Protein AF-A0A9P4JG87-F1 (afdb_monomer_lite)

pLDDT: mean 88.54, std 10.37, range [54.25, 98.0]

Organism: NCBI:txid1513339

Sequence (154 aa):
MDHRITLGVRHTLEPYSNVRPEDVKRHAYAIVTWALPPWPCAGLGSLLTSTIPQLPLYTTILMKVVQSGGTLIDVGCYCGTDLRRLIFDAAPQDNLFGTDLVNQWDLGFELFRDQDKLQVKFIEVDILNPNTELEVLNGKMDVISATHFLHNWN

Radius of gyration: 15.16 Å; chains: 1; bounding box: 38×37×35 Å

Secondary structure (DSSP, 8-state):
-GGGS-HHHHHHHHHHHT--TTTHHHHHHHHHHHHTTT-GGGGGSGGG--SGGGSTTHHHHHIIIIIS---EEEET-TTTHHHHHHHHTT--GGGEEEEESS--HHHHHHHHT-TTT---EEEE--TTS--HHHHTTTTT-SEEEE-S-GGG--

Structure (mmCIF, N/CA/C/O backbone):
data_AF-A0A9P4JG87-F1
#
_entry.id   AF-A0A9P4JG87-F1
#
loop_
_atom_site.group_PDB
_atom_site.id
_atom_site.type_symbol
_atom_site.label_atom_id
_atom_site.label_alt_id
_atom_site.label_comp_id
_atom_site.label_asym_id
_atom_site.label_entity_id
_atom_site.label_seq_id
_atom_site.pdbx_PDB_ins_code
_atom_site.Cartn_x
_atom_site.Cartn_y
_atom_site.Cartn_z
_atom_site.occupancy
_atom_site.B_iso_or_equiv
_atom_site.auth_seq_id
_atom_site.auth_comp_id
_atom_site.auth_asym_id
_atom_site.auth_atom_id
_atom_site.pdbx_PDB_model_num
ATOM 1 N N . MET A 1 1 ? 17.383 7.333 -10.966 1.00 76.06 1 MET A N 1
ATOM 2 C CA . MET A 1 1 ? 16.335 6.298 -10.878 1.00 76.06 1 MET A CA 1
ATOM 3 C C . MET A 1 1 ? 16.930 4.912 -10.630 1.00 76.06 1 MET A C 1
ATOM 5 O O . MET A 1 1 ? 16.464 4.259 -9.714 1.00 76.06 1 MET A O 1
ATOM 9 N N . ASP A 1 2 ? 18.003 4.494 -11.318 1.00 81.06 2 ASP A N 1
ATOM 10 C CA . ASP A 1 2 ? 18.658 3.185 -11.076 1.00 81.06 2 ASP A CA 1
ATOM 11 C C . ASP A 1 2 ? 18.966 2.870 -9.602 1.00 81.06 2 ASP A C 1
ATOM 13 O O . ASP A 1 2 ? 18.660 1.777 -9.140 1.00 81.06 2 ASP A O 1
ATOM 17 N N . HIS A 1 3 ? 19.493 3.833 -8.839 1.00 82.25 3 HIS A N 1
ATOM 18 C CA . HIS A 1 3 ? 19.782 3.662 -7.407 1.00 82.25 3 HIS A CA 1
ATOM 19 C C . HIS A 1 3 ? 18.530 3.466 -6.526 1.00 82.25 3 HIS A C 1
ATOM 21 O O . HIS A 1 3 ? 18.659 3.062 -5.375 1.00 82.25 3 HIS A O 1
ATOM 27 N N . ARG A 1 4 ? 17.328 3.773 -7.037 1.00 80.19 4 ARG A N 1
ATOM 28 C CA . ARG A 1 4 ? 16.041 3.573 -6.345 1.00 80.19 4 ARG A CA 1
ATOM 29 C C . ARG A 1 4 ? 15.455 2.185 -6.597 1.00 80.19 4 ARG A C 1
ATOM 31 O O . ARG A 1 4 ? 14.643 1.731 -5.803 1.00 80.19 4 ARG A O 1
ATOM 38 N N . ILE A 1 5 ? 15.886 1.486 -7.651 1.00 85.00 5 ILE A N 1
ATOM 39 C CA . ILE A 1 5 ? 15.511 0.088 -7.913 1.00 85.00 5 ILE A CA 1
ATOM 40 C C . ILE A 1 5 ? 16.429 -0.804 -7.071 1.00 85.00 5 ILE A C 1
ATOM 42 O O . ILE A 1 5 ? 17.342 -1.465 -7.572 1.00 85.00 5 ILE A O 1
ATOM 46 N N . THR A 1 6 ? 16.236 -0.741 -5.756 1.00 86.88 6 THR A N 1
ATOM 47 C CA . THR A 1 6 ? 17.034 -1.494 -4.787 1.00 86.88 6 THR A CA 1
ATOM 48 C C . THR A 1 6 ? 16.680 -2.982 -4.825 1.00 86.88 6 THR A C 1
ATOM 50 O O . THR A 1 6 ? 15.686 -3.393 -5.430 1.00 86.88 6 THR A O 1
ATOM 53 N N . LEU A 1 7 ? 17.469 -3.807 -4.131 1.00 85.56 7 LEU A N 1
ATOM 54 C CA . LEU A 1 7 ? 17.123 -5.216 -3.919 1.00 85.56 7 LEU A CA 1
ATOM 55 C C . LEU A 1 7 ? 15.762 -5.372 -3.229 1.00 85.56 7 LEU A C 1
ATOM 57 O O . LEU A 1 7 ? 15.015 -6.273 -3.583 1.00 85.56 7 LEU A O 1
ATOM 61 N N . GLY A 1 8 ? 15.408 -4.470 -2.308 1.00 84.06 8 GLY A N 1
ATOM 62 C CA . GLY A 1 8 ? 14.101 -4.483 -1.648 1.00 84.06 8 GLY A CA 1
ATOM 63 C C . GLY A 1 8 ? 12.944 -4.244 -2.620 1.00 84.06 8 GLY A C 1
ATOM 64 O O . GLY A 1 8 ? 11.941 -4.944 -2.547 1.00 84.06 8 GLY A O 1
ATOM 65 N N . VAL A 1 9 ? 13.105 -3.313 -3.568 1.00 85.88 9 VAL A N 1
ATOM 66 C CA . VAL A 1 9 ? 12.100 -3.063 -4.618 1.00 85.88 9 VAL A CA 1
ATOM 67 C C . VAL A 1 9 ? 11.935 -4.289 -5.505 1.00 85.88 9 VAL A C 1
ATOM 69 O O . VAL A 1 9 ? 10.814 -4.718 -5.756 1.00 85.88 9 VAL A O 1
ATOM 72 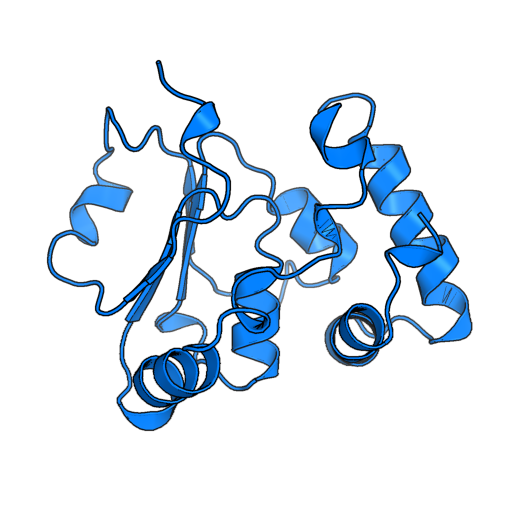N N . ARG A 1 10 ? 13.048 -4.884 -5.947 1.00 89.94 10 ARG A N 1
ATOM 73 C CA . ARG A 1 10 ? 13.046 -6.104 -6.766 1.00 89.94 10 ARG A CA 1
ATOM 74 C C . ARG A 1 10 ? 12.379 -7.276 -6.060 1.00 89.94 10 ARG A C 1
ATOM 76 O O . ARG A 1 10 ? 11.538 -7.935 -6.656 1.00 89.94 10 ARG A O 1
ATOM 83 N N . HIS A 1 11 ? 12.713 -7.475 -4.786 1.00 88.62 11 HIS A N 1
ATOM 84 C CA . HIS A 1 11 ? 12.207 -8.573 -3.969 1.00 88.62 11 HIS A CA 1
ATOM 85 C C . HIS A 1 11 ? 10.683 -8.560 -3.830 1.00 88.62 11 HIS A C 1
ATOM 87 O O . HIS A 1 11 ? 10.083 -9.623 -3.755 1.00 88.62 11 HIS A O 1
ATOM 93 N N . THR A 1 12 ? 10.053 -7.383 -3.855 1.00 86.06 12 THR A N 1
ATOM 94 C CA . THR A 1 12 ? 8.592 -7.279 -3.918 1.00 86.06 12 THR A CA 1
ATOM 95 C C . THR A 1 12 ? 8.101 -7.340 -5.364 1.00 86.06 12 THR A C 1
ATOM 97 O O . THR A 1 12 ? 7.254 -8.158 -5.701 1.00 86.06 12 THR A O 1
ATOM 100 N N . LEU A 1 13 ? 8.623 -6.475 -6.238 1.00 88.88 13 LEU A N 1
ATOM 101 C CA . LEU A 1 13 ? 8.045 -6.212 -7.555 1.00 88.88 13 LEU A CA 1
ATOM 102 C C . LEU A 1 13 ? 8.117 -7.421 -8.497 1.00 88.88 13 LEU A C 1
ATOM 104 O O . LEU A 1 13 ? 7.151 -7.665 -9.217 1.00 88.88 13 LEU A O 1
ATOM 108 N N . GLU A 1 14 ? 9.225 -8.168 -8.489 1.00 91.31 14 GLU A N 1
ATOM 109 C CA . GLU A 1 14 ? 9.440 -9.337 -9.354 1.00 91.31 14 GLU A CA 1
ATOM 110 C C . GLU A 1 14 ? 8.410 -10.449 -9.072 1.00 91.31 14 GLU A C 1
ATOM 112 O O . GLU A 1 14 ? 7.599 -10.734 -9.962 1.00 91.31 14 GLU A O 1
ATOM 117 N N . PRO A 1 15 ? 8.352 -11.039 -7.857 1.00 88.00 15 PRO A N 1
ATOM 118 C CA . PRO A 1 15 ? 7.401 -12.108 -7.560 1.00 88.00 15 PRO A CA 1
ATOM 119 C C . PRO A 1 15 ? 5.958 -11.611 -7.502 1.00 88.00 15 PRO A C 1
ATOM 121 O O . PRO A 1 15 ? 5.052 -12.328 -7.921 1.00 88.00 15 PRO A O 1
ATOM 124 N N . TYR A 1 16 ? 5.723 -10.390 -7.011 1.00 86.75 16 TYR A N 1
ATOM 125 C CA . TYR A 1 16 ? 4.369 -9.866 -6.895 1.00 86.75 16 TYR A CA 1
ATOM 126 C C . TYR A 1 16 ? 3.773 -9.582 -8.276 1.00 86.75 16 TYR A C 1
ATOM 128 O O . TYR A 1 16 ? 2.652 -9.987 -8.550 1.00 86.75 16 TYR A O 1
ATOM 136 N N . SER A 1 17 ? 4.506 -8.928 -9.174 1.00 88.19 17 SER A N 1
ATOM 137 C CA . SER A 1 17 ? 3.953 -8.415 -10.444 1.00 88.19 17 SER A CA 1
ATOM 138 C C . SER A 1 17 ? 4.204 -9.345 -11.632 1.00 88.19 17 SER A C 1
ATOM 140 O O . SER A 1 17 ? 3.825 -9.025 -12.760 1.00 88.19 17 SER A O 1
ATOM 142 N N . ASN A 1 18 ? 4.890 -10.470 -11.401 1.00 89.31 18 ASN A N 1
ATOM 143 C CA . ASN A 1 18 ? 5.361 -11.390 -12.436 1.00 89.31 18 ASN A CA 1
ATOM 144 C C . ASN A 1 18 ? 6.180 -10.674 -13.535 1.00 89.31 18 ASN A C 1
ATOM 146 O O . ASN A 1 18 ? 6.067 -10.963 -14.729 1.00 89.31 18 ASN A O 1
ATOM 150 N N . VAL A 1 19 ? 6.973 -9.675 -13.135 1.00 90.81 19 VAL A N 1
ATOM 151 C CA . VAL A 1 19 ? 7.905 -8.969 -14.022 1.00 90.81 19 VAL A CA 1
ATOM 152 C C . VAL A 1 19 ? 9.238 -9.700 -13.965 1.00 90.81 19 VAL A C 1
ATOM 154 O O . VAL A 1 19 ? 9.793 -9.902 -12.887 1.00 90.81 19 VAL A O 1
ATOM 157 N N . ARG A 1 20 ? 9.764 -10.092 -15.129 1.00 92.88 20 ARG A N 1
ATOM 158 C CA . ARG A 1 20 ? 11.041 -10.807 -15.199 1.00 92.88 20 ARG A CA 1
ATOM 159 C C . ARG A 1 20 ? 12.183 -9.924 -14.670 1.00 92.88 20 ARG A C 1
ATOM 161 O O . ARG A 1 20 ? 12.169 -8.719 -14.948 1.00 92.88 20 ARG A O 1
ATOM 168 N N . PRO A 1 21 ? 13.184 -10.477 -13.961 1.00 92.69 21 PRO A N 1
ATOM 169 C CA . PRO A 1 21 ? 14.262 -9.689 -13.351 1.00 92.69 21 PRO A CA 1
ATOM 170 C C . PRO A 1 21 ? 14.993 -8.741 -14.321 1.00 92.69 21 PRO A C 1
ATOM 172 O O . PRO A 1 21 ? 15.378 -7.627 -13.936 1.00 92.69 21 PRO A O 1
ATOM 175 N N . GLU A 1 22 ? 15.155 -9.154 -15.583 1.00 93.25 22 GLU A N 1
ATOM 176 C CA . GLU A 1 22 ? 15.759 -8.364 -16.662 1.00 93.25 22 GLU A CA 1
ATOM 177 C C . GLU A 1 22 ? 14.899 -7.170 -17.107 1.00 93.25 22 GLU A C 1
ATOM 179 O O . GLU A 1 22 ? 15.436 -6.138 -17.515 1.00 93.25 22 GLU A O 1
ATOM 184 N N . ASP A 1 23 ? 13.576 -7.270 -16.966 1.00 93.81 23 ASP A N 1
ATOM 185 C CA . ASP A 1 23 ? 12.616 -6.262 -17.418 1.00 93.81 23 ASP A CA 1
ATOM 186 C C . ASP A 1 23 ? 12.272 -5.234 -16.332 1.00 93.81 23 ASP A C 1
ATOM 188 O O . ASP A 1 23 ? 11.772 -4.157 -16.657 1.00 93.81 23 ASP A O 1
ATOM 192 N N . VAL A 1 24 ? 12.577 -5.511 -15.055 1.00 91.94 24 VAL A N 1
ATOM 193 C CA . VAL A 1 24 ? 12.231 -4.644 -13.909 1.00 91.94 24 VAL A CA 1
ATOM 194 C C . VAL A 1 24 ? 12.625 -3.192 -14.127 1.00 91.94 24 VAL A C 1
ATOM 196 O O . VAL A 1 24 ? 11.828 -2.291 -13.872 1.00 91.94 24 VAL A O 1
ATOM 199 N N . LYS A 1 25 ? 13.852 -2.948 -14.610 1.00 91.31 25 LYS A N 1
ATOM 200 C CA . LYS A 1 25 ? 14.313 -1.579 -14.866 1.00 91.31 25 LYS A CA 1
ATOM 201 C C . LYS A 1 25 ? 13.433 -0.913 -15.912 1.00 91.31 25 LYS A C 1
ATOM 203 O O . LYS A 1 25 ? 12.864 0.136 -15.647 1.00 91.31 25 LYS A O 1
ATOM 208 N N . ARG A 1 26 ? 13.284 -1.538 -17.078 1.00 92.75 26 ARG A N 1
ATOM 209 C CA . ARG A 1 26 ? 12.482 -0.991 -18.175 1.00 92.75 26 ARG A CA 1
ATOM 210 C C . ARG A 1 26 ? 11.039 -0.721 -17.740 1.00 92.75 26 ARG A C 1
ATOM 212 O O . ARG A 1 26 ? 10.518 0.344 -18.055 1.00 92.75 26 ARG A O 1
ATOM 219 N N . HIS A 1 27 ? 10.433 -1.657 -17.012 1.00 92.69 27 HIS A N 1
ATOM 220 C CA . HIS A 1 27 ? 9.079 -1.530 -16.472 1.00 92.69 27 HIS A CA 1
ATOM 221 C C . HIS A 1 27 ? 8.965 -0.330 -15.526 1.00 92.69 27 HIS A C 1
ATOM 223 O O . HIS A 1 27 ? 8.185 0.580 -15.788 1.00 92.69 27 HIS A O 1
ATOM 229 N N . ALA A 1 28 ? 9.815 -0.255 -14.498 1.00 89.75 28 ALA A N 1
ATOM 230 C CA . ALA A 1 28 ? 9.805 0.845 -13.534 1.00 89.75 28 ALA A CA 1
ATOM 231 C C . ALA A 1 28 ? 10.027 2.217 -14.196 1.00 89.75 28 ALA A C 1
ATOM 233 O O . ALA A 1 28 ? 9.333 3.177 -13.868 1.00 89.75 28 ALA A O 1
ATOM 234 N N . TYR A 1 29 ? 10.954 2.311 -15.155 1.00 88.94 29 TYR A N 1
ATOM 235 C CA . TYR A 1 29 ? 11.186 3.546 -15.910 1.00 88.94 29 TYR A CA 1
ATOM 236 C C . TYR A 1 29 ? 9.953 3.973 -16.708 1.00 88.94 29 TYR A C 1
ATOM 238 O O . TYR A 1 29 ? 9.601 5.148 -16.673 1.00 88.94 29 TYR A O 1
ATOM 246 N N . ALA A 1 30 ? 9.284 3.043 -17.396 1.00 89.62 30 ALA A N 1
ATOM 247 C CA . ALA A 1 30 ? 8.092 3.358 -18.180 1.00 89.62 30 ALA A CA 1
ATOM 248 C C . ALA A 1 30 ? 6.972 3.943 -17.303 1.00 89.62 30 ALA A C 1
ATOM 250 O O . ALA A 1 30 ? 6.405 4.976 -17.652 1.00 89.62 30 ALA A O 1
ATOM 251 N N . ILE A 1 31 ? 6.728 3.336 -16.137 1.00 89.00 31 ILE A N 1
ATOM 252 C CA . ILE A 1 31 ? 5.736 3.799 -15.158 1.00 89.00 31 ILE A CA 1
ATOM 253 C C . ILE A 1 31 ? 6.088 5.191 -14.618 1.00 89.00 31 ILE A C 1
ATOM 255 O O . ILE A 1 31 ? 5.258 6.097 -14.660 1.00 89.00 31 ILE A O 1
ATOM 259 N N . VAL A 1 32 ? 7.332 5.399 -14.166 1.00 83.56 32 VAL A N 1
ATOM 260 C CA . VAL A 1 32 ? 7.787 6.703 -13.646 1.00 83.56 32 VAL A CA 1
ATOM 261 C C . VAL A 1 32 ? 7.665 7.787 -14.720 1.00 83.56 32 VAL A C 1
ATOM 263 O O . VAL A 1 32 ? 7.186 8.881 -14.439 1.00 83.56 32 VAL A O 1
ATOM 266 N N . THR A 1 33 ? 8.087 7.503 -15.956 1.00 82.75 33 THR A N 1
ATOM 267 C CA . THR A 1 33 ? 8.012 8.465 -17.062 1.00 82.75 33 THR A CA 1
ATOM 268 C C . THR A 1 33 ? 6.573 8.809 -17.428 1.00 82.75 33 THR A C 1
ATOM 270 O O . THR A 1 33 ? 6.288 9.975 -17.688 1.00 82.75 33 THR A O 1
ATOM 273 N N . TRP A 1 34 ? 5.666 7.833 -17.416 1.00 79.69 34 TRP A N 1
ATOM 274 C CA . TRP A 1 34 ? 4.245 8.073 -17.658 1.00 79.69 34 TRP A CA 1
ATOM 275 C C . TRP A 1 34 ? 3.589 8.919 -16.554 1.00 79.69 34 TRP A C 1
ATOM 277 O O . TRP A 1 34 ? 2.723 9.737 -16.850 1.00 79.69 34 TRP A O 1
ATOM 287 N N . ALA A 1 35 ? 4.053 8.799 -15.307 1.00 78.75 35 ALA A N 1
ATOM 288 C CA . ALA A 1 35 ? 3.539 9.561 -14.167 1.00 78.75 35 ALA A CA 1
ATOM 289 C C . ALA A 1 35 ? 4.035 11.020 -14.082 1.00 78.75 35 ALA A C 1
ATOM 291 O O . ALA A 1 35 ? 3.427 11.834 -13.388 1.00 78.75 35 ALA A O 1
ATOM 292 N N . LEU A 1 36 ? 5.127 11.371 -14.773 1.00 69.69 36 LEU A N 1
ATOM 293 C CA . LEU A 1 36 ? 5.744 12.706 -14.712 1.00 69.69 36 LEU A CA 1
ATOM 294 C C . LEU A 1 36 ? 4.838 13.868 -15.168 1.00 69.69 36 LEU A C 1
ATOM 296 O O . LEU A 1 36 ? 4.840 14.891 -14.481 1.00 69.69 36 LEU A O 1
ATOM 300 N N . PRO A 1 37 ? 4.104 13.785 -16.301 1.00 65.44 37 PRO A N 1
ATOM 301 C CA . PRO A 1 37 ? 3.312 14.911 -16.796 1.00 65.44 37 PRO A CA 1
ATOM 302 C C . PRO A 1 37 ? 2.183 15.371 -15.854 1.00 65.44 37 PRO A C 1
ATOM 304 O O . PRO A 1 37 ? 2.021 16.584 -15.722 1.00 65.44 37 PRO A O 1
ATOM 307 N N . PRO A 1 38 ? 1.418 14.478 -15.190 1.00 65.44 38 PRO A N 1
ATOM 308 C CA . PRO A 1 38 ? 0.411 14.903 -14.218 1.00 65.44 38 PRO A CA 1
ATOM 309 C C . PRO A 1 38 ? 0.979 15.156 -12.811 1.00 65.44 38 PRO A C 1
ATOM 311 O O . PRO A 1 38 ? 0.418 15.972 -12.084 1.00 65.44 38 PRO A O 1
ATOM 314 N N . TRP A 1 39 ? 2.089 14.510 -12.420 1.00 63.34 39 TRP A N 1
ATOM 315 C CA . TRP A 1 39 ? 2.555 14.498 -11.027 1.00 63.34 39 TRP A CA 1
ATOM 316 C C . TRP A 1 39 ? 4.078 14.686 -10.920 1.00 63.34 39 TRP A C 1
ATOM 318 O O . TRP A 1 39 ? 4.829 13.710 -10.863 1.00 63.34 39 TRP A O 1
ATOM 328 N N . PRO A 1 40 ? 4.580 15.932 -10.817 1.00 57.00 40 PRO A N 1
ATOM 329 C CA . PRO A 1 40 ? 6.018 16.207 -10.713 1.00 57.00 40 PRO A CA 1
ATOM 330 C C . PRO A 1 40 ? 6.695 15.498 -9.526 1.00 57.00 40 PRO A C 1
ATOM 332 O O . PRO A 1 40 ? 7.872 15.141 -9.603 1.00 57.00 40 PRO A O 1
ATOM 335 N N . CYS A 1 41 ? 5.947 15.234 -8.445 1.00 54.25 41 CYS A N 1
ATOM 336 C CA . CYS A 1 41 ? 6.408 14.483 -7.273 1.00 54.25 41 CYS A CA 1
ATOM 337 C C . CYS A 1 41 ? 6.694 12.994 -7.562 1.00 54.25 41 CYS A C 1
ATOM 339 O O . CYS A 1 41 ? 7.546 12.403 -6.893 1.00 54.25 41 CYS A O 1
ATOM 341 N N . ALA A 1 42 ? 6.082 12.403 -8.598 1.00 58.12 42 ALA A N 1
ATOM 342 C CA . ALA A 1 42 ? 6.368 11.042 -9.064 1.00 58.12 42 ALA A CA 1
ATOM 343 C C . ALA A 1 42 ? 7.791 10.911 -9.642 1.00 58.12 42 ALA A C 1
ATOM 345 O O . ALA A 1 42 ? 8.398 9.835 -9.625 1.00 58.12 42 ALA A O 1
ATOM 346 N N . GLY A 1 43 ? 8.360 12.028 -10.113 1.00 55.56 43 GLY A N 1
ATOM 347 C CA . GLY A 1 43 ? 9.639 12.082 -10.823 1.00 55.56 43 GLY A CA 1
ATOM 348 C C . GLY A 1 43 ? 10.872 11.681 -10.022 1.00 55.56 43 GLY A C 1
ATOM 349 O O . GLY A 1 43 ? 11.942 11.476 -10.597 1.00 55.56 43 GLY A O 1
ATOM 350 N N . LEU A 1 44 ? 10.745 11.523 -8.704 1.00 59.81 44 LEU A N 1
ATOM 351 C CA . LEU A 1 44 ? 11.856 11.151 -7.828 1.00 59.81 44 LEU A CA 1
ATOM 352 C C . LEU A 1 44 ? 11.946 9.641 -7.554 1.00 59.81 44 LEU A C 1
ATOM 354 O O . LEU A 1 44 ? 12.855 9.204 -6.843 1.00 59.81 44 LEU A O 1
ATOM 358 N N . GLY A 1 45 ? 11.054 8.829 -8.137 1.00 64.88 45 GLY A N 1
ATOM 359 C CA . GLY A 1 45 ? 11.024 7.380 -7.907 1.00 64.88 45 GLY A CA 1
ATOM 360 C C . GLY A 1 45 ? 10.550 6.998 -6.500 1.00 64.88 45 GLY A C 1
ATOM 361 O O . GLY A 1 45 ? 10.801 5.878 -6.055 1.00 64.88 45 GLY A O 1
ATOM 362 N N . SER A 1 46 ? 9.870 7.918 -5.809 1.00 73.88 46 SER A N 1
ATOM 363 C CA . SER A 1 46 ? 9.192 7.680 -4.528 1.00 73.88 46 SER A CA 1
ATOM 364 C C . SER A 1 46 ? 8.192 6.529 -4.629 1.00 73.88 46 SER A C 1
ATOM 366 O O . SER A 1 46 ? 8.144 5.704 -3.727 1.00 73.88 46 SER A O 1
ATOM 368 N N . LEU A 1 47 ? 7.511 6.385 -5.774 1.00 81.69 47 LEU A N 1
ATOM 369 C CA . LEU A 1 47 ? 6.577 5.284 -6.052 1.00 81.69 47 LEU A CA 1
ATOM 370 C C . LEU A 1 47 ? 7.180 3.880 -5.878 1.00 81.69 47 LEU A C 1
ATOM 372 O O . LEU A 1 47 ? 6.461 2.935 -5.575 1.00 81.69 47 LEU A O 1
ATOM 376 N N . LEU A 1 48 ? 8.497 3.729 -6.054 1.00 84.44 48 LEU A N 1
ATOM 377 C CA . LEU A 1 48 ? 9.180 2.439 -5.924 1.00 84.44 48 LEU A CA 1
ATOM 378 C C . LEU A 1 48 ? 9.567 2.120 -4.477 1.00 84.44 48 LEU A C 1
ATOM 380 O O . LEU A 1 48 ? 9.917 0.984 -4.178 1.00 84.44 48 LEU A O 1
ATOM 384 N N . THR A 1 49 ? 9.574 3.114 -3.590 1.00 82.88 49 THR A N 1
ATOM 385 C CA . THR A 1 49 ? 10.157 2.988 -2.253 1.00 82.88 49 THR A CA 1
ATOM 386 C C . THR A 1 49 ? 9.056 2.841 -1.209 1.00 82.88 49 THR A C 1
ATOM 388 O O . THR A 1 49 ? 8.300 3.775 -0.985 1.00 82.88 49 THR A O 1
ATOM 391 N N . SER A 1 50 ? 9.000 1.691 -0.539 1.00 88.12 50 SER A N 1
ATOM 392 C CA . SER A 1 50 ? 8.153 1.491 0.646 1.00 88.12 50 SER A CA 1
ATOM 393 C C . SER A 1 50 ? 8.819 2.103 1.880 1.00 88.12 50 SER A C 1
ATOM 395 O O . SER A 1 50 ? 9.979 1.780 2.156 1.00 88.12 50 SER A O 1
ATOM 397 N N . THR A 1 51 ? 8.119 2.951 2.630 1.00 88.62 51 THR A N 1
ATOM 398 C CA . THR A 1 51 ? 8.641 3.624 3.832 1.00 88.62 51 THR A CA 1
ATOM 399 C C . THR A 1 51 ? 8.351 2.846 5.118 1.00 88.62 51 THR A C 1
ATOM 401 O O . THR A 1 51 ? 9.236 2.720 5.965 1.00 88.62 51 THR A O 1
ATOM 404 N N . ILE A 1 52 ? 7.160 2.260 5.258 1.00 90.56 52 ILE A N 1
ATOM 405 C CA . ILE A 1 52 ? 6.730 1.500 6.444 1.00 90.56 52 ILE A CA 1
ATOM 406 C C . ILE A 1 52 ? 7.709 0.355 6.793 1.00 90.56 52 ILE A C 1
ATOM 408 O O . ILE A 1 52 ? 8.091 0.251 7.961 1.00 90.56 52 ILE A O 1
ATOM 412 N N . PRO A 1 53 ? 8.209 -0.455 5.833 1.00 89.06 53 PRO A N 1
ATOM 413 C CA . PRO A 1 53 ? 9.188 -1.514 6.096 1.00 89.06 53 PRO A CA 1
ATOM 414 C C . PRO A 1 53 ? 10.537 -1.039 6.626 1.00 89.06 53 PRO A C 1
ATOM 416 O O . PRO A 1 53 ? 11.312 -1.843 7.140 1.00 89.06 53 PRO A O 1
ATOM 419 N N . GLN A 1 54 ? 10.853 0.245 6.457 1.00 90.06 54 GLN A N 1
ATOM 420 C CA . GLN A 1 54 ? 12.109 0.835 6.916 1.00 90.06 54 GLN A CA 1
ATOM 421 C C . GLN A 1 54 ? 12.007 1.344 8.360 1.00 90.06 54 GLN A C 1
ATOM 423 O O . GLN A 1 54 ? 13.019 1.712 8.957 1.00 90.06 54 GLN A O 1
ATOM 428 N N . LEU A 1 55 ? 10.800 1.375 8.934 1.00 90.50 55 LEU A N 1
ATOM 429 C CA . LEU A 1 55 ? 10.590 1.831 10.300 1.00 90.50 55 LEU A CA 1
ATOM 430 C C . LEU A 1 55 ? 11.153 0.803 11.300 1.00 90.50 55 LEU A C 1
ATOM 432 O O . LEU A 1 55 ? 10.899 -0.394 11.152 1.00 90.50 55 LEU A O 1
ATOM 436 N N . PRO A 1 56 ? 11.820 1.232 12.391 1.00 92.62 56 PRO A N 1
ATOM 437 C CA . PRO A 1 56 ? 12.309 0.319 13.432 1.00 92.62 56 PRO A CA 1
ATOM 438 C C . PRO A 1 56 ? 11.215 -0.556 14.064 1.00 92.62 56 PRO A C 1
ATOM 440 O O . PRO A 1 56 ? 11.491 -1.624 14.601 1.00 92.62 56 PRO A O 1
ATOM 443 N N . LEU A 1 57 ? 9.964 -0.097 13.995 1.00 92.75 57 LEU A N 1
ATOM 444 C CA . LEU A 1 57 ? 8.781 -0.766 14.531 1.00 92.75 57 LEU A CA 1
ATOM 445 C C . LEU A 1 57 ? 8.082 -1.691 13.520 1.00 92.75 57 LEU A C 1
ATOM 447 O O . LEU A 1 57 ? 7.023 -2.231 13.835 1.00 92.75 57 LEU A O 1
ATOM 451 N N . TYR A 1 58 ? 8.644 -1.895 12.323 1.00 93.69 58 TYR A N 1
ATOM 452 C CA . TYR A 1 58 ? 7.989 -2.666 11.265 1.00 93.69 58 TYR A CA 1
ATOM 453 C C . TYR A 1 58 ? 7.617 -4.089 11.695 1.00 93.69 58 TYR A C 1
ATOM 455 O O . TYR A 1 58 ? 6.490 -4.524 11.471 1.00 93.69 58 TYR A O 1
ATOM 463 N N . THR A 1 59 ? 8.510 -4.786 12.404 1.00 94.19 59 THR A N 1
ATOM 464 C CA . THR A 1 59 ? 8.217 -6.117 12.958 1.00 94.19 59 THR A CA 1
ATOM 465 C C . THR A 1 59 ? 7.010 -6.084 13.898 1.00 94.19 59 THR A C 1
ATOM 467 O O . THR A 1 59 ? 6.180 -6.987 13.869 1.00 94.19 59 THR A O 1
ATOM 470 N N . THR A 1 60 ? 6.865 -5.027 14.700 1.00 95.38 60 THR A N 1
ATOM 471 C CA . THR A 1 60 ? 5.713 -4.838 15.593 1.00 95.38 60 THR A CA 1
ATOM 472 C C . THR A 1 60 ? 4.425 -4.588 14.814 1.00 95.38 60 THR A C 1
ATOM 474 O O . THR A 1 60 ? 3.400 -5.175 15.158 1.00 95.38 60 THR A O 1
ATOM 477 N N . ILE A 1 61 ? 4.473 -3.777 13.748 1.00 94.44 61 ILE A N 1
ATOM 478 C CA . ILE A 1 61 ? 3.330 -3.594 12.838 1.00 94.44 61 ILE A CA 1
ATOM 479 C C . ILE A 1 61 ? 2.914 -4.939 12.248 1.00 94.44 61 ILE A C 1
ATOM 481 O O . ILE A 1 61 ? 1.748 -5.309 12.354 1.00 94.44 61 ILE A O 1
ATOM 485 N N . LEU A 1 62 ? 3.859 -5.686 11.668 1.00 94.69 62 LEU A N 1
ATOM 486 C CA . LEU A 1 62 ? 3.568 -6.980 11.057 1.00 94.69 62 LEU A CA 1
ATOM 487 C C . LEU A 1 62 ? 2.974 -7.956 12.071 1.00 94.69 62 LEU A C 1
ATOM 489 O O . LEU A 1 62 ? 1.961 -8.575 11.777 1.00 94.69 62 LEU A O 1
ATOM 493 N N . MET A 1 63 ? 3.521 -8.062 13.285 1.00 94.56 63 MET A N 1
ATOM 494 C CA . MET A 1 63 ? 2.925 -8.911 14.324 1.00 94.56 63 MET A CA 1
ATOM 495 C C . MET A 1 63 ? 1.485 -8.492 14.645 1.00 94.56 63 MET A C 1
ATOM 497 O O . MET A 1 63 ? 0.595 -9.339 14.700 1.00 94.56 63 MET A O 1
ATOM 501 N N . LYS A 1 64 ? 1.228 -7.191 14.812 1.00 94.50 64 LYS A N 1
ATOM 502 C CA . LYS A 1 64 ? -0.109 -6.677 15.129 1.00 94.50 64 LYS A CA 1
ATOM 503 C C . LYS A 1 64 ? -1.116 -6.957 14.008 1.00 94.50 64 LYS A C 1
ATOM 505 O O . LYS A 1 64 ? -2.225 -7.391 14.308 1.00 94.50 64 LYS A O 1
ATOM 510 N N . VAL A 1 65 ? -0.737 -6.741 12.750 1.00 94.50 65 VAL A N 1
ATOM 511 C CA . VAL A 1 65 ? -1.631 -6.898 11.590 1.00 94.50 65 VAL A CA 1
ATOM 512 C C . VAL A 1 65 ? -1.789 -8.368 11.189 1.00 94.50 65 VAL A C 1
ATOM 514 O O . VAL A 1 65 ? -2.908 -8.838 11.006 1.00 94.50 65 VAL A O 1
ATOM 517 N N . VAL A 1 66 ? -0.685 -9.114 11.094 1.00 90.38 66 VAL A N 1
ATOM 518 C CA . VAL A 1 66 ? -0.664 -10.507 10.615 1.00 90.38 66 VAL A CA 1
ATOM 519 C C . VAL A 1 66 ? -1.106 -11.487 11.701 1.00 90.38 66 VAL A C 1
ATOM 521 O O . VAL A 1 66 ? -1.939 -12.349 11.446 1.00 90.38 66 VAL A O 1
ATOM 524 N N . GLN A 1 67 ? -0.539 -11.396 12.908 1.00 85.31 67 GLN A N 1
ATOM 525 C CA . GLN A 1 67 ? -0.736 -12.427 13.938 1.00 85.31 67 GLN A CA 1
ATOM 526 C C . GLN A 1 67 ? -1.940 -12.132 14.828 1.00 85.31 67 GLN A C 1
ATOM 528 O O . GLN A 1 67 ? -2.676 -13.045 15.193 1.00 85.31 67 GLN A O 1
ATOM 533 N N . SER A 1 68 ? -2.155 -10.861 15.167 1.00 90.88 68 SER A N 1
ATOM 534 C CA . SER A 1 68 ? -3.253 -10.452 16.050 1.00 90.88 68 SER A CA 1
ATOM 535 C C . SER A 1 68 ? -4.517 -10.033 15.298 1.00 90.88 68 SER A C 1
ATOM 537 O O . SER A 1 68 ? -5.481 -9.619 15.939 1.00 90.88 68 SER A O 1
ATOM 539 N N . GLY A 1 69 ? -4.514 -10.107 13.961 1.00 92.25 69 GLY A N 1
ATOM 540 C CA . GLY A 1 69 ? -5.645 -9.710 13.121 1.00 92.25 69 GLY A CA 1
ATOM 541 C C . GLY A 1 69 ? -5.985 -8.221 13.202 1.00 92.25 69 GLY A C 1
ATOM 542 O O . GLY A 1 69 ? -7.131 -7.854 12.959 1.00 92.25 69 GLY A O 1
ATOM 543 N N . GLY A 1 70 ? -5.021 -7.375 13.578 1.00 96.69 70 GLY A N 1
ATOM 544 C CA . GLY A 1 70 ? -5.227 -5.937 13.686 1.00 96.69 70 GLY A CA 1
ATOM 545 C C . GLY A 1 70 ? -5.368 -5.254 12.328 1.00 96.69 70 GLY A C 1
ATOM 546 O O . GLY A 1 70 ? -4.942 -5.786 11.300 1.00 96.69 70 GLY A O 1
ATOM 547 N N . THR A 1 71 ? -5.944 -4.058 12.338 1.00 97.69 71 THR A N 1
ATOM 548 C CA . THR A 1 71 ? -6.179 -3.235 11.144 1.00 97.69 71 THR A CA 1
ATOM 549 C C . THR A 1 71 ? -5.128 -2.136 10.991 1.00 97.69 71 THR A C 1
ATOM 551 O O . THR A 1 71 ? -4.614 -1.596 11.974 1.00 97.69 71 THR A O 1
ATOM 554 N N . LEU A 1 72 ? -4.805 -1.780 9.748 1.00 97.81 72 LEU A N 1
ATOM 555 C CA . LEU A 1 72 ? -3.883 -0.692 9.434 1.00 97.81 72 LEU A CA 1
ATOM 556 C C . LEU A 1 72 ? -4.467 0.212 8.356 1.00 97.81 72 LEU A C 1
ATOM 558 O O . LEU A 1 72 ? -4.913 -0.273 7.320 1.00 97.81 72 LEU A O 1
ATOM 562 N N . ILE A 1 73 ? -4.381 1.524 8.576 1.00 97.75 73 ILE A N 1
ATOM 563 C CA . ILE A 1 73 ? -4.588 2.527 7.531 1.00 97.75 73 ILE A CA 1
ATOM 564 C C . ILE A 1 73 ? -3.283 3.262 7.228 1.00 97.75 73 ILE A C 1
ATOM 566 O O . ILE A 1 73 ? -2.578 3.690 8.146 1.00 97.75 73 ILE A O 1
ATOM 570 N N . ASP A 1 74 ? -2.964 3.399 5.944 1.00 96.44 74 ASP A N 1
ATOM 571 C CA . ASP A 1 74 ? -1.876 4.245 5.457 1.00 96.44 74 ASP A CA 1
ATOM 572 C C . ASP A 1 74 ? -2.434 5.575 4.937 1.00 96.44 74 ASP A C 1
ATOM 574 O O . ASP A 1 74 ? -3.212 5.605 3.982 1.00 96.44 74 ASP A O 1
ATOM 578 N N . VAL A 1 75 ? -2.075 6.666 5.612 1.00 95.00 75 VAL A N 1
ATOM 579 C CA . VAL A 1 75 ? -2.539 8.029 5.342 1.00 95.00 75 VAL A CA 1
ATOM 580 C C . VAL A 1 75 ? -1.518 8.759 4.478 1.00 95.00 75 VAL A C 1
ATOM 582 O O . VAL A 1 75 ? -0.362 8.923 4.873 1.00 95.00 75 VAL A O 1
ATOM 585 N N . GLY A 1 76 ? -1.964 9.221 3.310 1.00 91.88 76 GLY A N 1
ATOM 586 C CA . GLY A 1 76 ? -1.074 9.636 2.228 1.00 91.88 76 GLY A CA 1
ATOM 587 C C . GLY A 1 76 ? -0.448 8.426 1.531 1.00 91.88 76 GLY A C 1
ATOM 588 O O . GLY A 1 76 ? 0.764 8.393 1.327 1.00 91.88 76 GLY A O 1
ATOM 589 N N . CYS A 1 77 ? -1.253 7.397 1.233 1.00 93.12 77 CYS A N 1
ATOM 590 C CA . CYS A 1 77 ? -0.753 6.110 0.736 1.00 93.12 77 CYS A CA 1
ATOM 591 C C . CYS A 1 77 ? -0.163 6.172 -0.678 1.00 93.12 77 CYS A C 1
ATOM 593 O O . CYS A 1 77 ? 0.479 5.216 -1.126 1.00 93.12 77 CYS A O 1
ATOM 595 N N . TYR A 1 78 ? -0.399 7.262 -1.410 1.00 91.25 78 TYR A N 1
ATOM 596 C CA . TYR A 1 78 ? 0.059 7.478 -2.771 1.00 91.25 78 TYR A CA 1
ATOM 597 C C . TYR A 1 78 ? -0.281 6.282 -3.682 1.00 91.25 78 TYR A C 1
ATOM 599 O O . TYR A 1 78 ? -1.448 5.941 -3.864 1.00 91.25 78 TYR A O 1
ATOM 607 N N . CYS A 1 79 ? 0.725 5.597 -4.233 1.00 92.12 79 CYS A N 1
ATOM 608 C CA . CYS A 1 79 ? 0.536 4.420 -5.085 1.00 92.12 79 CYS A CA 1
ATOM 609 C C . CYS A 1 79 ? 0.124 3.147 -4.321 1.00 92.12 79 CYS A C 1
ATOM 611 O O . CYS A 1 79 ? -0.116 2.119 -4.951 1.00 92.12 79 CYS A O 1
ATOM 613 N N . GLY A 1 80 ? 0.098 3.154 -2.986 1.00 93.62 80 GLY A N 1
ATOM 614 C CA . GLY A 1 80 ? -0.140 1.967 -2.158 1.00 93.62 80 GLY A CA 1
ATOM 615 C C . GLY A 1 80 ? 1.040 0.985 -2.142 1.00 93.62 80 GLY A C 1
ATOM 616 O O . GLY A 1 80 ? 0.846 -0.222 -1.981 1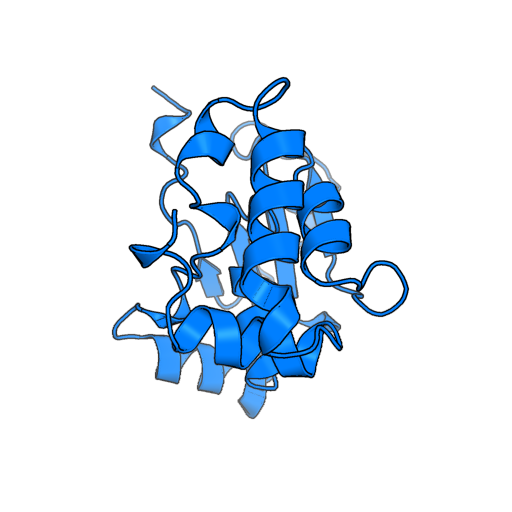.00 93.62 80 GLY A O 1
ATOM 617 N N . THR A 1 81 ? 2.265 1.471 -2.362 1.00 93.25 81 THR A N 1
ATOM 618 C CA . THR A 1 81 ? 3.497 0.657 -2.399 1.00 93.25 81 THR A CA 1
ATOM 619 C C . THR A 1 81 ? 3.788 0.012 -1.041 1.00 93.25 81 THR A C 1
ATOM 621 O O . THR A 1 81 ? 4.212 -1.142 -0.974 1.00 93.25 81 THR A O 1
ATOM 624 N N . ASP A 1 82 ? 3.534 0.728 0.054 1.00 93.69 82 ASP A N 1
ATOM 625 C CA . ASP A 1 82 ? 3.682 0.213 1.415 1.00 93.69 82 ASP A CA 1
ATOM 626 C C . ASP A 1 82 ? 2.662 -0.886 1.744 1.00 93.69 82 ASP A C 1
ATOM 628 O O . ASP A 1 82 ? 3.029 -1.938 2.271 1.00 93.69 82 ASP A O 1
ATOM 632 N N . LEU A 1 83 ? 1.403 -0.703 1.335 1.00 95.69 83 LEU A N 1
ATOM 633 C CA . LEU A 1 83 ? 0.336 -1.691 1.524 1.00 95.69 83 LEU A CA 1
ATOM 634 C C . LEU A 1 83 ? 0.639 -2.999 0.783 1.00 95.69 83 LEU A C 1
ATOM 636 O O . LEU A 1 83 ? 0.546 -4.076 1.363 1.00 95.69 83 LEU A O 1
ATOM 640 N N . ARG A 1 84 ? 1.106 -2.929 -0.468 1.00 95.06 84 ARG A N 1
ATOM 641 C CA . ARG A 1 84 ? 1.520 -4.127 -1.223 1.00 95.06 84 ARG A CA 1
ATOM 642 C C . ARG A 1 84 ? 2.721 -4.825 -0.610 1.00 95.06 84 ARG A C 1
ATOM 644 O O . ARG A 1 84 ? 2.812 -6.050 -0.664 1.00 95.06 84 ARG A O 1
ATOM 651 N N . ARG A 1 85 ? 3.630 -4.069 0.007 1.00 93.31 85 ARG A N 1
ATOM 652 C CA . ARG A 1 85 ? 4.740 -4.661 0.748 1.00 93.31 85 ARG A CA 1
ATOM 653 C C . ARG A 1 85 ? 4.268 -5.364 2.026 1.00 93.31 85 ARG A C 1
ATOM 655 O O . ARG A 1 85 ? 4.749 -6.455 2.303 1.00 93.31 85 ARG A O 1
ATOM 662 N N . LEU A 1 86 ? 3.303 -4.807 2.756 1.00 94.38 86 LEU A N 1
ATOM 663 C CA . LEU A 1 86 ? 2.663 -5.501 3.881 1.00 94.38 86 LEU A CA 1
ATOM 664 C C . LEU A 1 86 ? 1.989 -6.806 3.427 1.00 94.38 86 LEU A C 1
ATOM 666 O O . LEU A 1 86 ? 2.177 -7.833 4.070 1.00 94.38 86 LEU A O 1
ATOM 670 N N . ILE A 1 87 ? 1.261 -6.793 2.305 1.00 95.06 87 ILE A N 1
ATOM 671 C CA . ILE A 1 87 ? 0.616 -7.992 1.733 1.00 95.06 87 ILE A CA 1
ATOM 672 C C . ILE A 1 87 ? 1.652 -9.044 1.343 1.00 95.06 87 ILE A C 1
ATOM 674 O O . ILE A 1 87 ? 1.475 -10.227 1.629 1.00 95.06 87 ILE A O 1
ATOM 678 N N . PHE A 1 88 ? 2.743 -8.616 0.704 1.00 93.44 88 PHE A N 1
ATOM 679 C CA . PHE A 1 88 ? 3.861 -9.493 0.370 1.00 93.44 88 PHE A CA 1
ATOM 680 C C . PHE A 1 88 ? 4.455 -10.159 1.623 1.00 93.44 88 PHE A C 1
ATOM 682 O O . PHE A 1 88 ? 4.743 -11.353 1.601 1.00 93.44 88 PHE A O 1
ATOM 689 N N . ASP A 1 89 ? 4.531 -9.423 2.734 1.00 92.94 89 ASP A N 1
ATOM 690 C CA . ASP A 1 89 ? 4.946 -9.922 4.052 1.00 92.94 89 ASP A CA 1
ATOM 691 C C . ASP A 1 89 ? 3.772 -10.557 4.854 1.00 92.94 89 ASP A C 1
ATOM 693 O O . ASP A 1 89 ? 3.812 -10.646 6.082 1.00 92.94 89 ASP A O 1
ATOM 697 N N . ALA A 1 90 ? 2.749 -11.056 4.143 1.00 93.75 90 ALA A N 1
ATOM 698 C CA . ALA A 1 90 ? 1.599 -11.840 4.614 1.00 93.75 90 ALA A CA 1
ATOM 699 C C . ALA A 1 90 ? 0.500 -11.098 5.405 1.00 93.75 90 ALA A C 1
ATOM 701 O O . ALA A 1 90 ? -0.311 -11.740 6.078 1.00 93.75 90 ALA A O 1
ATOM 702 N N . ALA A 1 91 ? 0.410 -9.768 5.309 1.00 95.62 91 ALA A N 1
ATOM 703 C CA . ALA A 1 91 ? -0.722 -9.022 5.867 1.00 95.62 91 ALA A CA 1
ATOM 704 C C . ALA A 1 91 ? -2.043 -9.333 5.124 1.00 95.62 91 ALA A C 1
ATOM 706 O O . ALA A 1 91 ? -2.078 -9.255 3.891 1.00 95.62 91 ALA A O 1
ATOM 707 N N . PRO A 1 92 ? -3.146 -9.644 5.838 1.00 95.75 92 PRO A N 1
ATOM 708 C CA . PRO A 1 92 ? -4.459 -9.847 5.224 1.00 95.75 92 PRO A CA 1
ATOM 709 C C . PRO A 1 92 ? -4.976 -8.563 4.568 1.00 95.75 92 PRO A C 1
ATOM 711 O O . PRO A 1 92 ? -5.034 -7.522 5.217 1.00 95.75 92 PRO A O 1
ATOM 714 N N . GLN A 1 93 ? -5.391 -8.635 3.302 1.00 96.38 93 GLN A N 1
ATOM 715 C CA . GLN A 1 93 ? -5.828 -7.453 2.544 1.00 96.38 93 GLN A CA 1
ATOM 716 C C . GLN A 1 93 ? -7.058 -6.768 3.160 1.00 96.38 93 GLN A C 1
ATOM 718 O O . GLN A 1 93 ? -7.106 -5.543 3.188 1.00 96.38 93 GLN A O 1
ATOM 723 N N . ASP A 1 94 ? -7.992 -7.542 3.726 1.00 96.12 94 ASP A N 1
ATOM 724 C CA . ASP A 1 94 ? -9.220 -7.036 4.369 1.00 96.12 94 ASP A CA 1
ATOM 725 C C . ASP A 1 94 ? -8.945 -6.180 5.620 1.00 96.12 94 ASP A C 1
ATOM 727 O O . ASP A 1 94 ? -9.812 -5.438 6.083 1.00 96.12 94 ASP A O 1
ATOM 731 N N . ASN A 1 95 ? -7.725 -6.266 6.160 1.00 96.75 95 ASN A N 1
ATOM 732 C CA . ASN A 1 95 ? -7.276 -5.492 7.313 1.00 96.75 95 ASN A CA 1
ATOM 733 C C . ASN A 1 95 ? -6.503 -4.227 6.919 1.00 96.75 95 ASN A C 1
ATOM 735 O O . ASN A 1 95 ? -6.076 -3.478 7.801 1.00 96.75 95 ASN A O 1
ATOM 739 N N . LEU A 1 96 ? -6.281 -4.003 5.623 1.00 97.88 96 LEU A N 1
ATOM 740 C CA . LEU A 1 96 ? -5.472 -2.909 5.109 1.00 97.88 96 LEU A CA 1
ATOM 741 C C . LEU A 1 96 ? -6.340 -1.875 4.397 1.00 97.88 96 LEU A C 1
ATOM 743 O O . LEU A 1 96 ? -7.146 -2.190 3.522 1.00 97.88 96 LEU A O 1
ATOM 747 N N . PHE A 1 97 ? -6.100 -0.618 4.742 1.00 98.00 97 PHE A N 1
ATOM 748 C CA . PHE A 1 97 ? -6.786 0.538 4.191 1.00 98.00 97 PHE A CA 1
ATOM 749 C C . PHE A 1 97 ? -5.748 1.546 3.700 1.00 98.00 97 PHE A C 1
ATOM 751 O O . PHE A 1 97 ? -4.698 1.730 4.319 1.00 98.00 97 PHE A O 1
ATOM 758 N N . GLY A 1 98 ? -6.036 2.208 2.587 1.00 97.12 98 GLY A N 1
ATOM 759 C CA . GLY A 1 98 ? -5.225 3.305 2.068 1.00 97.12 98 GLY A CA 1
ATOM 760 C C . GLY A 1 98 ? -6.071 4.554 1.915 1.00 97.12 98 GLY A C 1
ATOM 761 O O . GLY A 1 98 ? -7.235 4.471 1.527 1.00 97.12 98 GLY A O 1
ATOM 762 N N . THR A 1 99 ? -5.506 5.717 2.205 1.00 96.44 99 THR A N 1
ATOM 763 C CA . THR A 1 99 ? -6.170 6.982 1.909 1.00 96.44 99 THR A CA 1
ATOM 764 C C . THR A 1 99 ? -5.193 8.024 1.400 1.00 96.44 99 THR A C 1
ATOM 766 O O . THR A 1 99 ? -4.053 8.095 1.858 1.00 96.44 99 THR A O 1
ATOM 769 N N . ASP A 1 100 ? -5.640 8.825 0.441 1.00 93.62 100 ASP A N 1
ATOM 770 C CA . ASP A 1 100 ? -4.892 9.954 -0.098 1.00 93.62 100 ASP A CA 1
ATOM 771 C C . ASP A 1 100 ? -5.864 11.038 -0.588 1.00 93.62 100 ASP A C 1
ATOM 773 O O . ASP A 1 100 ? -7.047 10.767 -0.799 1.00 93.62 100 ASP A O 1
ATOM 777 N N . LEU A 1 101 ? -5.366 12.261 -0.778 1.00 91.25 101 LEU A N 1
ATOM 778 C CA . LEU A 1 101 ? -6.160 13.394 -1.259 1.00 91.25 101 LEU A CA 1
ATOM 779 C C . LEU A 1 101 ? -6.628 13.189 -2.705 1.00 91.25 101 LEU A C 1
ATOM 781 O O . LEU A 1 101 ? -7.683 13.686 -3.088 1.00 91.25 101 LEU A O 1
ATOM 785 N N . VAL A 1 102 ? -5.826 12.485 -3.507 1.00 88.69 102 VAL A N 1
ATOM 786 C CA . VAL A 1 102 ? -6.096 12.191 -4.918 1.00 88.69 102 VAL A CA 1
ATOM 787 C C . VAL A 1 102 ? -5.711 10.746 -5.207 1.00 88.69 102 VAL A C 1
ATOM 789 O O . VAL A 1 102 ? -4.669 10.283 -4.741 1.00 88.69 102 VAL A O 1
ATOM 792 N N . ASN A 1 103 ? -6.499 10.048 -6.024 1.00 90.75 103 ASN A N 1
ATOM 793 C CA . ASN A 1 103 ? -6.151 8.724 -6.520 1.00 90.75 103 ASN A CA 1
ATOM 794 C C . ASN A 1 103 ? -4.791 8.739 -7.236 1.00 90.75 103 ASN A C 1
ATOM 796 O O . ASN A 1 103 ? -4.591 9.392 -8.263 1.00 90.75 103 ASN A O 1
ATOM 800 N N . GLN A 1 104 ? -3.866 7.960 -6.680 1.00 88.56 104 GLN A N 1
ATOM 801 C CA . GLN A 1 104 ? -2.574 7.620 -7.278 1.00 88.56 104 GLN A CA 1
ATOM 802 C C . GLN A 1 104 ? -2.344 6.105 -7.304 1.00 88.56 104 GLN A C 1
ATOM 804 O O . GLN A 1 104 ? -1.339 5.628 -7.834 1.00 88.56 104 GLN A O 1
ATOM 809 N N . TRP A 1 105 ? -3.261 5.323 -6.736 1.00 91.81 105 TRP A N 1
ATOM 810 C CA . TRP A 1 105 ? -3.165 3.869 -6.700 1.00 91.81 105 TRP A CA 1
ATOM 811 C C . TRP A 1 105 ? -3.429 3.235 -8.067 1.00 91.81 105 TRP A C 1
ATOM 813 O O . TRP A 1 105 ? -2.963 2.117 -8.271 1.00 91.81 105 TRP A O 1
ATOM 823 N N . ASP A 1 106 ? -4.030 3.955 -9.024 1.00 91.50 106 ASP A N 1
ATOM 824 C CA . ASP A 1 106 ? -4.081 3.544 -10.437 1.00 91.50 106 ASP A CA 1
ATOM 825 C C . ASP A 1 106 ? -2.674 3.331 -11.017 1.00 91.50 106 ASP A C 1
ATOM 827 O O . ASP A 1 106 ? -2.391 2.326 -11.669 1.00 91.50 106 ASP A O 1
ATOM 831 N N . LEU A 1 107 ? -1.737 4.223 -10.683 1.00 90.56 107 LEU A N 1
ATOM 832 C CA . LEU A 1 107 ? -0.327 4.048 -11.030 1.00 90.56 107 LEU A CA 1
ATOM 833 C C . LEU A 1 107 ? 0.287 2.840 -10.309 1.00 90.56 107 LEU A C 1
ATOM 835 O O . LEU A 1 107 ? 1.129 2.132 -10.864 1.00 90.56 107 LEU A O 1
ATOM 839 N N . GLY A 1 108 ? -0.149 2.593 -9.073 1.00 92.50 108 GLY A N 1
ATOM 840 C CA . GLY A 1 108 ? 0.182 1.385 -8.327 1.00 92.50 108 GLY A CA 1
ATOM 841 C C . GLY A 1 108 ? -0.288 0.115 -9.040 1.00 92.50 108 GLY A C 1
ATOM 842 O O . GLY A 1 108 ? 0.487 -0.835 -9.134 1.00 92.50 108 GLY A O 1
ATOM 843 N N . PHE A 1 109 ? -1.507 0.102 -9.586 1.00 95.06 109 PHE A N 1
ATOM 844 C CA . PHE A 1 109 ? -2.034 -1.040 -10.336 1.00 95.06 109 PHE A CA 1
ATOM 845 C C . PHE A 1 109 ? -1.184 -1.351 -11.567 1.00 95.06 109 PHE A C 1
ATOM 847 O O . PHE A 1 109 ? -0.855 -2.514 -11.797 1.00 95.06 109 PHE A O 1
ATOM 854 N N . GLU A 1 110 ? -0.751 -0.330 -12.304 1.00 93.19 110 GLU A N 1
ATOM 855 C CA . GLU A 1 110 ? 0.147 -0.489 -13.455 1.00 93.19 110 GLU A CA 1
ATOM 856 C C . GLU A 1 110 ? 1.551 -0.962 -13.042 1.00 93.19 110 GLU A C 1
ATOM 858 O O . GLU A 1 110 ? 2.146 -1.850 -13.666 1.00 93.19 110 GLU A O 1
ATOM 863 N N . LEU A 1 111 ? 2.087 -0.407 -11.949 1.00 92.69 111 LEU A N 1
ATOM 864 C CA . LEU A 1 111 ? 3.391 -0.792 -11.418 1.00 92.69 111 LEU A CA 1
ATOM 865 C C . LEU A 1 111 ? 3.407 -2.260 -10.992 1.00 92.69 111 LEU A C 1
ATOM 867 O O . LEU A 1 111 ? 4.321 -2.993 -11.370 1.00 92.69 111 LEU A O 1
ATOM 871 N N . PHE A 1 112 ? 2.402 -2.678 -10.229 1.00 94.38 112 PHE A N 1
ATOM 872 C CA . PHE A 1 112 ? 2.363 -3.982 -9.577 1.00 94.38 112 PHE A CA 1
ATOM 873 C C . PHE A 1 112 ? 1.531 -5.040 -10.315 1.00 94.38 112 PHE A C 1
ATOM 875 O O . PHE A 1 112 ? 1.497 -6.200 -9.890 1.00 94.38 112 PHE A O 1
ATOM 882 N N . ARG A 1 113 ? 0.893 -4.659 -11.430 1.00 94.75 113 ARG A N 1
ATOM 883 C CA . ARG A 1 113 ? 0.033 -5.503 -12.276 1.00 94.75 113 ARG A CA 1
ATOM 884 C C . ARG A 1 113 ? -1.014 -6.251 -11.462 1.00 94.75 113 ARG A C 1
ATOM 886 O O . ARG A 1 113 ? -1.089 -7.481 -11.497 1.00 94.75 113 ARG A O 1
ATOM 893 N N . 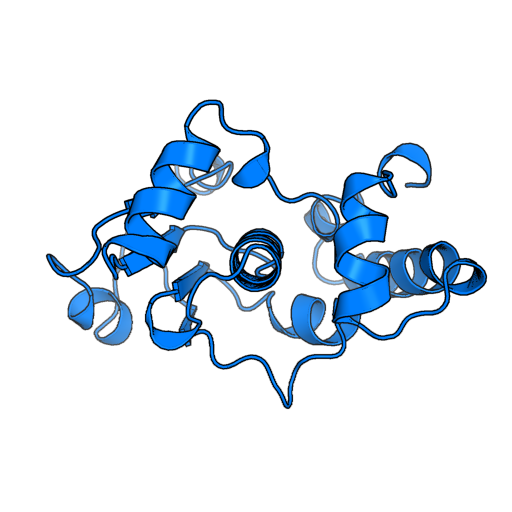ASP A 1 114 ? -1.763 -5.504 -10.658 1.00 95.75 114 ASP A N 1
ATOM 894 C CA . ASP A 1 114 ? -2.594 -6.096 -9.615 1.00 95.75 114 ASP A CA 1
ATOM 895 C C . ASP A 1 114 ? -4.021 -5.588 -9.489 1.00 95.75 114 ASP A C 1
ATOM 897 O O . 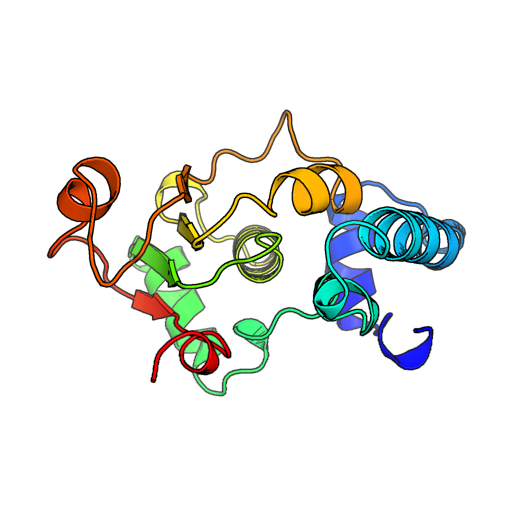ASP A 1 114 ? -4.686 -5.925 -8.512 1.00 95.75 114 ASP A O 1
ATOM 901 N N . GLN A 1 115 ? -4.514 -4.875 -10.498 1.00 94.88 115 GLN A N 1
ATOM 902 C CA . GLN A 1 115 ? -5.889 -4.376 -10.534 1.00 94.88 115 GLN A CA 1
ATOM 903 C C . GLN A 1 115 ? -6.936 -5.468 -10.255 1.00 94.88 115 GLN A C 1
ATOM 905 O O . GLN A 1 115 ? -7.887 -5.231 -9.521 1.00 94.88 115 GLN A O 1
ATOM 910 N N . ASP A 1 116 ? -6.724 -6.683 -10.769 1.00 93.19 116 ASP A N 1
ATOM 911 C CA . ASP A 1 116 ? -7.677 -7.791 -10.621 1.00 93.19 116 ASP A CA 1
ATOM 912 C C . ASP A 1 116 ? -7.483 -8.625 -9.338 1.00 93.19 116 ASP A C 1
ATOM 914 O O . ASP A 1 116 ? -8.263 -9.541 -9.075 1.00 93.19 116 ASP A O 1
ATOM 918 N N . LYS A 1 117 ? -6.436 -8.365 -8.539 1.00 92.75 117 LYS A N 1
ATOM 919 C CA . LYS A 1 117 ? -6.095 -9.182 -7.352 1.00 92.75 117 LYS A CA 1
ATOM 920 C C . LYS A 1 117 ? -5.990 -8.400 -6.046 1.00 92.75 117 LYS A C 1
ATOM 922 O O . LYS A 1 117 ? -6.124 -9.007 -4.983 1.00 92.75 117 LYS A O 1
ATOM 927 N N . LEU A 1 118 ? -5.726 -7.097 -6.104 1.00 96.31 118 LEU A N 1
ATOM 928 C CA . LEU A 1 118 ? -5.653 -6.254 -4.919 1.00 96.31 118 LEU A CA 1
ATOM 929 C C . LEU A 1 118 ? -7.071 -5.920 -4.446 1.00 96.31 118 LEU A C 1
ATOM 931 O O . LEU A 1 118 ? -7.885 -5.430 -5.218 1.00 96.31 118 LEU A O 1
ATOM 935 N N . GLN A 1 119 ? -7.353 -6.188 -3.175 1.00 95.81 119 GLN A N 1
ATOM 936 C CA . GLN A 1 119 ? -8.655 -5.983 -2.528 1.00 95.81 119 GLN A CA 1
ATOM 937 C C . GLN A 1 119 ? -8.595 -4.928 -1.413 1.00 95.81 119 GLN A C 1
ATOM 939 O O . GLN A 1 119 ? -9.546 -4.754 -0.657 1.00 95.81 119 GLN A O 1
ATOM 944 N N . VAL A 1 120 ? -7.470 -4.218 -1.299 1.00 97.12 120 VAL A N 1
ATOM 945 C CA . VAL A 1 120 ? -7.298 -3.117 -0.346 1.00 97.12 120 VAL A CA 1
ATOM 946 C C . VAL A 1 120 ? -8.329 -2.028 -0.622 1.00 97.12 120 VAL A C 1
ATOM 948 O O . VAL A 1 120 ? -8.478 -1.575 -1.759 1.00 97.12 120 VAL A O 1
ATOM 951 N N . LYS A 1 121 ? -9.002 -1.559 0.432 1.00 96.69 121 LYS A N 1
ATOM 952 C CA . LYS A 1 121 ? -9.919 -0.426 0.320 1.00 96.69 121 LYS A CA 1
ATOM 953 C C . LYS A 1 121 ? -9.126 0.883 0.295 1.00 96.69 121 LYS A C 1
ATOM 955 O O . LYS A 1 121 ? -8.555 1.282 1.312 1.00 96.69 121 LYS A O 1
ATOM 960 N N . PHE A 1 122 ? -9.137 1.557 -0.852 1.00 97.44 122 PHE A N 1
ATOM 961 C CA . PHE A 1 122 ? -8.624 2.919 -1.004 1.00 97.44 122 PHE A CA 1
ATOM 962 C C . PHE A 1 122 ? -9.742 3.949 -0.840 1.00 97.44 122 PHE A C 1
ATOM 964 O O . PHE A 1 122 ? -10.861 3.726 -1.300 1.00 97.44 122 PHE A O 1
ATOM 971 N N . ILE A 1 123 ? -9.440 5.065 -0.179 1.00 97.25 123 ILE A N 1
ATOM 972 C CA . ILE A 1 123 ? -10.385 6.153 0.084 1.00 97.25 123 ILE A CA 1
ATOM 973 C C . ILE A 1 123 ? -9.746 7.473 -0.355 1.00 97.25 123 ILE A C 1
ATOM 975 O O . ILE A 1 123 ? -8.773 7.924 0.253 1.00 97.25 123 ILE A O 1
ATOM 979 N N . GLU A 1 124 ? -10.309 8.099 -1.390 1.00 96.25 124 GLU A N 1
ATOM 980 C CA . GLU A 1 124 ? -9.944 9.461 -1.798 1.00 96.25 124 GLU A CA 1
ATOM 981 C C . GLU A 1 124 ? -10.621 10.470 -0.862 1.00 96.25 124 GLU A C 1
ATOM 983 O O . GLU A 1 124 ? -11.853 10.528 -0.801 1.00 96.25 124 GLU A O 1
ATOM 988 N N . VAL A 1 125 ? -9.842 11.220 -0.077 1.00 94.88 125 VAL A N 1
ATOM 989 C CA . VAL A 1 125 ? -10.383 12.157 0.922 1.00 94.88 125 VAL A CA 1
ATOM 990 C C . VAL A 1 125 ? -9.338 13.169 1.398 1.00 94.88 125 VAL A C 1
ATOM 992 O O . VAL A 1 125 ? -8.166 12.849 1.590 1.00 94.88 125 VAL A O 1
ATOM 995 N N . ASP A 1 126 ? -9.783 14.400 1.658 1.00 92.12 126 ASP A N 1
ATOM 996 C CA . ASP A 1 126 ? -9.035 15.356 2.475 1.00 92.12 126 ASP A CA 1
ATOM 997 C C . ASP A 1 126 ? -9.215 14.992 3.950 1.00 92.12 126 ASP A C 1
ATOM 999 O O . ASP A 1 126 ? -10.304 15.126 4.505 1.00 92.12 126 ASP A O 1
ATOM 1003 N N . ILE A 1 127 ? -8.152 14.537 4.610 1.00 90.56 127 ILE A N 1
ATOM 1004 C CA . ILE A 1 127 ? -8.244 14.092 6.004 1.00 90.56 127 ILE A CA 1
ATOM 1005 C C . ILE A 1 127 ?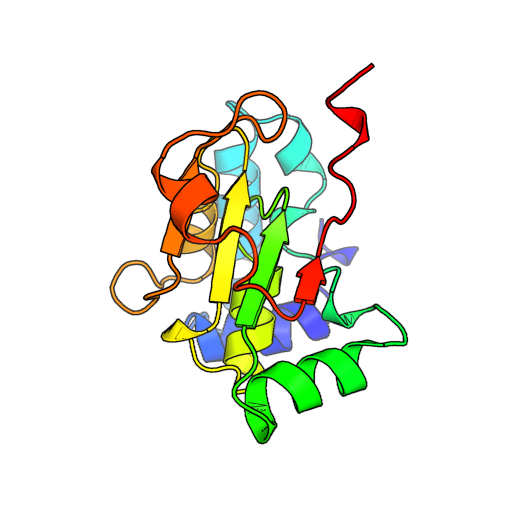 -8.630 15.209 6.988 1.00 90.56 127 ILE A C 1
ATOM 1007 O O . ILE A 1 127 ? -9.072 14.902 8.095 1.00 90.56 127 ILE A O 1
ATOM 1011 N N . LEU A 1 128 ? -8.480 16.487 6.611 1.00 89.81 128 LEU A N 1
ATOM 1012 C CA . LEU A 1 128 ? -8.955 17.615 7.419 1.00 89.81 128 LEU A CA 1
ATOM 1013 C C . LEU A 1 128 ? -10.455 17.881 7.235 1.00 89.81 128 LEU A C 1
ATOM 1015 O O . LEU A 1 128 ? -11.065 18.540 8.075 1.00 89.81 128 LEU A O 1
ATOM 1019 N N . ASN A 1 129 ? -11.048 17.346 6.169 1.00 92.81 129 ASN A N 1
ATOM 1020 C CA . ASN A 1 129 ? -12.468 17.423 5.843 1.00 92.81 129 ASN A CA 1
ATOM 1021 C C . ASN A 1 129 ? -12.988 16.006 5.520 1.00 92.81 129 ASN A C 1
ATOM 1023 O O . ASN A 1 129 ? -13.308 15.715 4.362 1.00 92.81 129 ASN A O 1
ATOM 1027 N N . PRO A 1 130 ? -13.022 15.097 6.518 1.00 91.75 130 PRO A N 1
ATOM 1028 C CA . PRO A 1 130 ? -13.281 13.683 6.289 1.00 91.75 130 PRO A CA 1
ATOM 1029 C C . PRO A 1 130 ? -14.669 13.449 5.688 1.00 91.75 130 PRO A C 1
ATOM 1031 O O . PRO A 1 130 ? -15.646 14.111 6.033 1.00 91.75 130 PRO A O 1
ATOM 1034 N N . ASN A 1 131 ? -14.752 12.467 4.792 1.00 94.56 131 ASN A N 1
ATOM 1035 C CA . ASN A 1 131 ? -16.008 11.996 4.225 1.00 94.56 131 ASN A CA 1
ATOM 1036 C C . ASN A 1 131 ? -16.539 10.775 4.998 1.00 94.56 131 ASN A C 1
ATOM 1038 O O . ASN A 1 131 ? -15.840 10.161 5.808 1.00 94.56 131 ASN A O 1
ATOM 1042 N N . THR A 1 132 ? -17.777 10.384 4.694 1.00 96.19 132 THR A N 1
ATOM 1043 C CA . THR A 1 132 ? -18.441 9.248 5.358 1.00 96.19 132 THR A CA 1
ATOM 1044 C C . THR A 1 132 ? -17.680 7.925 5.224 1.00 96.19 132 THR A C 1
ATOM 1046 O O . THR A 1 132 ? -17.750 7.083 6.117 1.00 96.19 132 THR A O 1
ATOM 1049 N N . GLU A 1 133 ? -16.915 7.725 4.147 1.00 95.94 133 GLU A N 1
ATOM 1050 C CA . GLU A 1 133 ? -16.139 6.499 3.952 1.00 95.94 133 GLU A CA 1
ATOM 1051 C C . GLU A 1 133 ? -14.984 6.368 4.942 1.00 95.94 133 GLU A C 1
ATOM 1053 O O . GLU A 1 133 ? -14.762 5.272 5.467 1.00 95.94 133 GLU A O 1
ATOM 1058 N N . LEU A 1 134 ? -14.277 7.470 5.213 1.00 95.88 134 LEU A N 1
ATOM 1059 C CA . LEU A 1 134 ? -13.220 7.518 6.221 1.00 95.88 134 LEU A CA 1
ATOM 1060 C C . LEU A 1 134 ? -13.805 7.486 7.640 1.00 95.88 134 LEU A C 1
ATOM 1062 O O . LEU A 1 134 ? -13.276 6.792 8.507 1.00 95.88 134 LEU A O 1
ATOM 1066 N N . GLU A 1 135 ? -14.929 8.169 7.879 1.00 95.44 135 GLU A N 1
ATOM 1067 C CA . GLU A 1 135 ? -15.610 8.183 9.184 1.00 95.44 135 GLU A CA 1
ATOM 1068 C C . GLU A 1 135 ? -16.019 6.783 9.658 1.00 95.44 135 GLU A C 1
ATOM 1070 O O . GLU A 1 135 ? -15.955 6.489 10.854 1.00 95.44 135 GLU A O 1
ATOM 1075 N N . VAL A 1 136 ? -16.373 5.880 8.736 1.00 96.25 136 VAL A N 1
ATOM 1076 C CA . VAL A 1 136 ? -16.678 4.477 9.064 1.00 96.25 136 VAL A CA 1
ATOM 1077 C C . VAL A 1 136 ? -15.493 3.769 9.729 1.00 96.25 136 VAL A C 1
ATOM 1079 O O . VAL A 1 136 ? -15.722 2.797 10.453 1.00 96.25 136 VAL A O 1
ATOM 1082 N N . LEU A 1 137 ? -14.255 4.230 9.533 1.00 96.19 137 LEU A N 1
ATOM 1083 C CA . LEU A 1 137 ? -13.047 3.662 10.141 1.00 96.19 137 LEU A CA 1
ATOM 1084 C C . LEU A 1 137 ? -12.710 4.267 11.516 1.00 96.19 137 LEU A C 1
ATOM 1086 O O . LEU A 1 137 ? -11.824 3.755 12.205 1.00 96.19 137 LEU A O 1
ATOM 1090 N N . ASN A 1 138 ? -13.413 5.319 11.949 1.00 94.06 138 ASN A N 1
ATOM 1091 C CA . ASN A 1 138 ? -13.129 6.001 13.209 1.00 94.06 138 ASN A CA 1
ATOM 1092 C C . ASN A 1 138 ? -13.244 5.045 14.411 1.00 94.06 138 ASN A C 1
ATOM 1094 O O . ASN A 1 138 ? -14.247 4.350 14.583 1.00 94.06 138 ASN A O 1
ATOM 1098 N N . GLY A 1 139 ? -12.194 4.998 15.236 1.00 96.00 139 GLY A N 1
ATOM 1099 C CA . GLY A 1 139 ? -12.092 4.089 16.381 1.00 96.00 139 GLY A CA 1
ATOM 1100 C C . GLY A 1 139 ? -11.921 2.604 16.029 1.00 96.00 139 GLY A C 1
ATOM 1101 O O . GLY A 1 139 ? -11.992 1.774 16.932 1.00 96.00 139 GLY A O 1
ATOM 1102 N N . LYS A 1 140 ? -11.709 2.249 14.751 1.00 96.31 140 LYS A N 1
ATOM 1103 C CA . LYS A 1 140 ? -11.569 0.852 14.291 1.00 96.31 140 LYS A CA 1
ATOM 1104 C C . LYS A 1 140 ? -10.162 0.477 13.822 1.00 96.31 140 LYS A C 1
ATOM 1106 O O . LYS A 1 140 ? -9.935 -0.694 13.527 1.00 96.31 140 LYS A O 1
ATOM 1111 N N . MET A 1 141 ? -9.254 1.447 13.705 1.00 97.12 141 MET A N 1
ATOM 1112 C CA . MET A 1 141 ? -7.888 1.243 13.205 1.00 97.12 141 MET A CA 1
ATOM 1113 C C . MET A 1 141 ? -6.914 0.996 14.362 1.00 97.12 141 MET A C 1
ATOM 1115 O O . MET A 1 141 ? -6.808 1.833 15.257 1.00 97.12 141 MET A O 1
ATOM 1119 N N . ASP A 1 142 ? -6.188 -0.124 14.342 1.00 96.88 142 ASP A N 1
ATOM 1120 C CA . ASP A 1 142 ? -5.158 -0.426 15.347 1.00 96.88 142 ASP A CA 1
ATOM 1121 C C . ASP A 1 142 ? -3.828 0.290 15.078 1.00 96.88 142 ASP A C 1
ATOM 1123 O O . ASP A 1 142 ? -3.101 0.637 16.012 1.00 96.88 142 ASP A O 1
ATOM 1127 N N . VAL A 1 143 ? -3.482 0.464 13.801 1.00 96.44 143 VAL A N 1
ATOM 1128 C CA . VAL A 1 143 ? -2.261 1.135 13.350 1.00 96.44 143 VAL A CA 1
ATOM 1129 C C . VAL A 1 143 ? -2.629 2.218 12.344 1.00 96.44 143 VAL A C 1
ATOM 1131 O O . VAL A 1 143 ? -3.308 1.960 11.353 1.00 96.44 143 VAL A O 1
ATOM 1134 N N . ILE A 1 144 ? -2.143 3.432 12.582 1.00 95.38 144 ILE A N 1
ATOM 1135 C CA . ILE A 1 144 ? -2.255 4.550 11.644 1.00 95.38 144 ILE A CA 1
ATOM 1136 C C . ILE A 1 144 ? -0.837 4.897 11.195 1.00 95.38 144 ILE A C 1
ATOM 1138 O O . ILE A 1 144 ? -0.030 5.383 11.989 1.00 95.38 144 ILE A O 1
ATOM 1142 N N . SER A 1 145 ? -0.525 4.601 9.934 1.00 93.25 145 SER A N 1
ATOM 1143 C CA . SER A 1 145 ? 0.685 5.088 9.271 1.00 93.25 145 SER A CA 1
ATOM 1144 C C . SER A 1 145 ? 0.389 6.433 8.629 1.00 93.25 145 SER A C 1
ATOM 1146 O O . SER A 1 145 ? -0.661 6.618 8.027 1.00 93.25 145 SER A O 1
ATOM 1148 N N . ALA A 1 146 ? 1.312 7.376 8.773 1.00 90.00 146 ALA A N 1
ATOM 1149 C CA . ALA A 1 146 ? 1.170 8.711 8.217 1.00 90.00 146 ALA A CA 1
ATOM 1150 C C . ALA A 1 146 ? 2.570 9.242 7.871 1.00 90.00 146 ALA A C 1
ATOM 1152 O O . ALA A 1 146 ? 3.180 10.008 8.621 1.00 90.00 146 ALA A O 1
ATOM 1153 N N . THR A 1 147 ? 3.143 8.746 6.769 1.00 77.94 147 THR A N 1
ATOM 1154 C CA . THR A 1 147 ? 4.532 9.050 6.384 1.00 77.94 147 THR A CA 1
ATOM 1155 C C . THR A 1 147 ? 4.585 10.084 5.267 1.00 77.94 147 THR A C 1
ATOM 1157 O O . THR A 1 147 ? 3.865 9.990 4.286 1.00 77.94 147 THR A O 1
ATOM 1160 N N . HIS A 1 148 ? 5.436 11.102 5.428 1.00 69.12 148 HIS A N 1
ATOM 1161 C CA . HIS A 1 148 ? 5.708 12.121 4.407 1.00 69.12 148 HIS A CA 1
ATOM 1162 C C . HIS A 1 148 ? 4.482 12.824 3.794 1.00 69.12 148 HIS A C 1
ATOM 1164 O O . HIS A 1 148 ? 4.596 13.313 2.683 1.00 69.12 148 HIS A O 1
ATOM 1170 N N . PHE A 1 149 ? 3.353 12.963 4.497 1.00 72.38 149 PHE A N 1
ATOM 1171 C CA . PHE A 1 149 ? 2.132 13.555 3.918 1.00 72.38 149 PHE A CA 1
ATOM 1172 C C . PHE A 1 149 ? 1.742 14.925 4.521 1.00 72.38 149 PHE A C 1
ATOM 1174 O O . PHE A 1 149 ? 1.135 15.750 3.846 1.00 72.38 149 PHE A O 1
ATOM 1181 N N . LEU A 1 150 ? 2.166 15.226 5.759 1.00 66.88 150 LEU A N 1
ATOM 1182 C CA . LEU A 1 150 ? 1.783 16.454 6.485 1.00 66.88 150 LEU A CA 1
ATOM 1183 C C . LEU A 1 150 ? 2.241 17.763 5.828 1.00 66.88 150 LEU A C 1
ATOM 1185 O O . LEU A 1 150 ? 1.703 18.816 6.137 1.00 66.88 150 LEU A O 1
ATOM 1189 N N . HIS A 1 151 ? 3.211 17.714 4.915 1.00 64.12 151 HIS A N 1
ATOM 1190 C CA . HIS A 1 151 ? 3.696 18.896 4.199 1.00 64.12 151 HIS A CA 1
ATOM 1191 C C . HIS A 1 151 ? 2.660 19.501 3.232 1.00 64.12 151 HIS A C 1
ATOM 1193 O O . HIS A 1 151 ? 2.893 20.580 2.693 1.00 64.12 151 HIS A O 1
ATOM 1199 N N . ASN A 1 152 ? 1.536 18.814 3.007 1.00 60.34 152 ASN A N 1
ATOM 1200 C CA . ASN A 1 152 ? 0.441 19.289 2.164 1.00 60.34 152 ASN A CA 1
ATOM 1201 C C . ASN A 1 152 ? -0.478 20.308 2.861 1.00 60.34 152 ASN A C 1
ATOM 1203 O O . ASN A 1 152 ? -1.286 20.942 2.185 1.00 60.34 152 ASN A O 1
ATOM 1207 N N . TRP A 1 153 ? -0.351 20.495 4.179 1.00 63.41 153 TRP A N 1
ATOM 1208 C CA . TRP A 1 153 ? -1.152 21.446 4.951 1.00 63.41 153 TRP A CA 1
ATOM 1209 C C . TRP A 1 153 ? -0.245 22.429 5.701 1.00 63.41 153 TRP A C 1
ATOM 1211 O O . TRP A 1 153 ? 0.800 22.041 6.223 1.00 63.41 153 TRP A O 1
ATOM 1221 N N . ASN A 1 154 ? -0.650 23.703 5.727 1.00 55.31 154 ASN A N 1
ATOM 1222 C CA . ASN A 1 154 ? -0.007 24.784 6.485 1.00 55.31 154 ASN A CA 1
ATOM 1223 C C . ASN A 1 154 ? -0.753 25.039 7.793 1.00 55.31 154 ASN A C 1
ATOM 1225 O O . ASN A 1 154 ? -1.999 25.141 7.724 1.00 55.31 154 ASN A O 1
#

Foldseek 3Di:
DVVLCDPLLCVLQCVQQVQPPVCLVVQLVVLLVVCCPVDVPSVVVVVSDADLCVDPCNVVVLCCQQVVVAAEEEEQCQLVNNVSVSV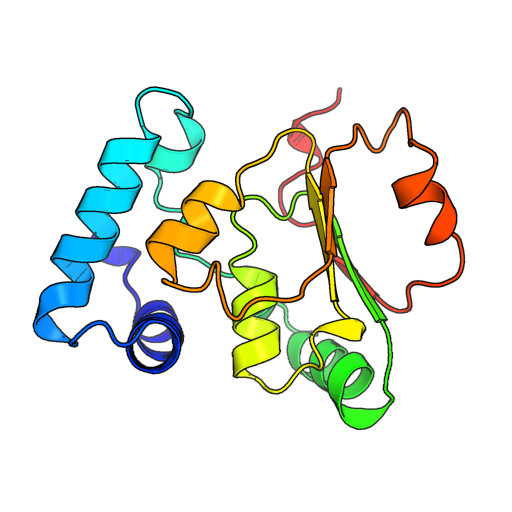VVPGDQVRYEYEDQDDRVVSNCSRRVDPPPRPHHYDNDDPVGDDPVVVVCVPRHPYYHYPPDVVVDD

InterPro domains:
  IPR029063 S-adenosyl-L-methionine-dependent methyltransferase superfamily [G3DSA:3.40.50.150] (59-154)
  IPR029063 S-adenosyl-L-methionine-dependent methyltransferase superfamily [SSF53335] (56-154)
  IPR051654 Fungal Meroterpenoid Biosynthesis Methyltransferases [PTHR35897] (2-154)